Protein AF-A0A9Q0ZLC3-F1 (afdb_monomer_lite)

Organism: NCBI:txid2511006

Foldseek 3Di:
DFQCQPDPPDTFFLCVVDVDPVCSLPLVSLLVSLLVVLVVCVVVVQQEGEGEAEDPAALDDLDGGPNRVSSVVSNVVSRHHYDHYHYPYDHDPDGDDHPADPVGDDDDDVVVVVVVVVVVPPDDDDDDDDDDDDDDDDDD

pLDDT: mean 73.82, std 19.88, range [33.81, 92.06]

Radius of gyration: 28.31 Å; chains: 1; bounding box: 89×28×43 Å

InterPro domains:
  IPR001971 Small ribosomal subunit protein uS11 [PF00411] (11-103)
  IPR001971 Small ribosomal subunit protein uS11 [PTHR11759] (7-103)
  IPR018102 Small ribosomal subunit protein uS11, conserved site [PS00054] (72-94)
  IPR036967 Small ribosomal subunit protein uS11 superfamily [G3DSA:3.30.420.80] (4-107)

Structure (mmCIF, N/CA/C/O backbone):
data_AF-A0A9Q0ZLC3-F1
#
_entry.id   AF-A0A9Q0ZLC3-F1
#
loop_
_atom_site.group_PDB
_atom_site.id
_atom_site.type_symbol
_atom_site.label_atom_id
_atom_site.label_alt_id
_atom_site.label_comp_id
_atom_site.label_asym_id
_atom_site.label_entity_id
_atom_site.label_seq_id
_atom_site.pdbx_PDB_ins_code
_atom_site.Cartn_x
_atom_site.Cartn_y
_atom_site.Cartn_z
_atom_site.occupancy
_atom_site.B_iso_or_equiv
_atom_site.auth_seq_id
_atom_site.auth_comp_id
_atom_site.auth_asym_id
_atom_site.auth_atom_id
_atom_site.pdbx_PDB_model_num
ATOM 1 N N . MET A 1 1 ? 4.989 1.858 -1.170 1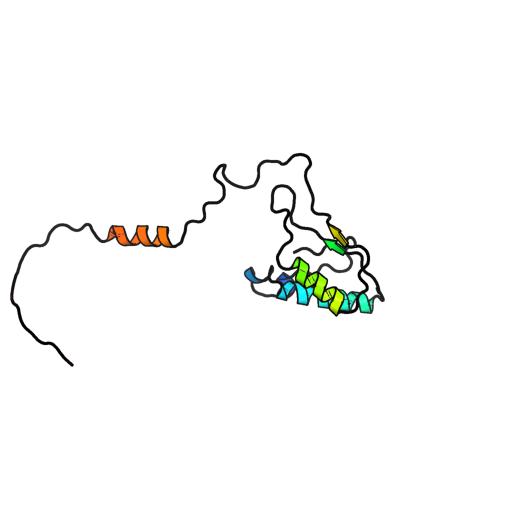.00 37.94 1 MET A N 1
ATOM 2 C CA . MET A 1 1 ? 3.720 1.123 -1.364 1.00 37.94 1 MET A CA 1
ATOM 3 C C . MET A 1 1 ? 2.582 2.034 -0.931 1.00 37.94 1 MET A C 1
ATOM 5 O O . MET A 1 1 ? 2.502 2.361 0.243 1.00 37.94 1 MET A O 1
ATOM 9 N N . LEU A 1 2 ? 1.799 2.560 -1.874 1.00 34.44 2 LEU A N 1
ATOM 10 C CA . LEU A 1 2 ? 0.688 3.467 -1.567 1.00 34.44 2 LEU A CA 1
ATOM 11 C C . LEU A 1 2 ? -0.550 2.607 -1.305 1.00 34.44 2 LEU A C 1
ATOM 13 O O . LEU A 1 2 ? -1.182 2.139 -2.249 1.00 34.44 2 LEU A O 1
ATOM 17 N N . CYS A 1 3 ? -0.875 2.375 -0.032 1.00 33.81 3 CYS A N 1
ATOM 18 C CA . CYS A 1 3 ? -2.159 1.795 0.352 1.00 33.81 3 CYS A CA 1
ATOM 19 C C . CYS A 1 3 ? -3.246 2.864 0.146 1.00 33.81 3 CYS A C 1
ATOM 21 O O . CYS A 1 3 ? -3.698 3.514 1.082 1.00 33.81 3 CYS A O 1
ATOM 23 N N . LYS A 1 4 ? -3.605 3.124 -1.117 1.00 34.28 4 LYS A N 1
ATOM 24 C CA . LYS A 1 4 ? -4.803 3.887 -1.480 1.00 34.28 4 LYS A CA 1
ATOM 25 C C . LYS A 1 4 ? -5.983 2.925 -1.388 1.00 34.28 4 LYS A C 1
ATOM 27 O O . LYS A 1 4 ? -6.451 2.402 -2.395 1.00 34.28 4 LYS A O 1
ATOM 32 N N . VAL A 1 5 ? -6.438 2.668 -0.161 1.00 40.38 5 VAL A N 1
ATOM 33 C CA . VAL A 1 5 ? -7.839 2.283 0.044 1.00 40.38 5 VAL A CA 1
ATOM 34 C C . VAL A 1 5 ? -8.638 3.433 -0.569 1.00 40.38 5 VAL A C 1
ATOM 36 O O . VAL A 1 5 ? -8.321 4.587 -0.294 1.00 40.38 5 VAL A O 1
ATOM 39 N N . ASN A 1 6 ? -9.547 3.149 -1.501 1.00 37.25 6 ASN A N 1
ATOM 40 C CA . ASN A 1 6 ? -10.277 4.149 -2.292 1.00 37.25 6 ASN A CA 1
ATOM 41 C C . ASN A 1 6 ? -11.292 4.934 -1.433 1.00 37.25 6 ASN A C 1
ATOM 43 O O . ASN A 1 6 ? -12.486 4.847 -1.670 1.00 37.25 6 ASN A O 1
ATOM 47 N N . ASN A 1 7 ? -10.788 5.659 -0.436 1.00 43.47 7 ASN A N 1
ATOM 48 C CA . ASN A 1 7 ? -11.326 6.835 0.232 1.00 43.47 7 ASN A CA 1
ATOM 49 C C . ASN A 1 7 ? -10.125 7.530 0.916 1.00 43.47 7 ASN A C 1
ATOM 51 O O . ASN A 1 7 ? -9.329 6.848 1.566 1.00 43.47 7 ASN A O 1
ATOM 55 N N . PRO A 1 8 ? -9.942 8.857 0.807 1.00 52.31 8 PRO A N 1
ATOM 56 C CA . PRO A 1 8 ? -8.733 9.552 1.262 1.00 52.31 8 PRO A CA 1
ATOM 57 C C . PRO A 1 8 ? -8.609 9.689 2.792 1.00 52.31 8 PRO A C 1
ATOM 59 O O . PRO A 1 8 ? -7.876 10.555 3.257 1.00 52.31 8 PRO A O 1
ATOM 62 N N . PHE A 1 9 ? -9.296 8.870 3.594 1.00 55.44 9 PHE A N 1
ATOM 63 C CA . PHE A 1 9 ? -9.394 9.107 5.037 1.00 55.44 9 PHE A CA 1
ATOM 64 C C . PHE A 1 9 ? -8.040 9.026 5.754 1.00 55.44 9 PHE A C 1
ATOM 66 O O . PHE A 1 9 ? -7.779 9.852 6.623 1.00 55.44 9 PHE A O 1
ATOM 73 N N . PHE A 1 10 ? -7.139 8.107 5.371 1.00 67.19 10 PHE A N 1
ATOM 74 C CA . PHE A 1 10 ? -5.851 7.947 6.065 1.00 67.19 10 PHE A CA 1
ATOM 75 C C . PHE A 1 10 ? -4.679 7.603 5.132 1.00 67.19 10 PHE A C 1
ATOM 77 O O . PHE A 1 10 ? -4.311 6.433 5.001 1.00 67.19 10 PHE A O 1
ATOM 84 N N . PRO A 1 11 ? -4.022 8.596 4.506 1.00 73.12 11 PRO A N 1
ATOM 85 C CA . PRO A 1 11 ? -2.776 8.345 3.796 1.00 73.12 11 PRO A CA 1
ATOM 86 C C . PRO A 1 11 ? -1.651 8.061 4.803 1.00 73.12 11 PRO A C 1
ATOM 88 O O . PRO A 1 11 ? -1.190 8.952 5.518 1.00 73.12 11 PRO A O 1
ATOM 91 N N . LYS A 1 12 ? -1.196 6.805 4.860 1.00 82.25 12 LYS A N 1
ATOM 92 C CA . LYS A 1 12 ? 0.033 6.397 5.557 1.00 82.25 12 LYS A CA 1
ATOM 93 C C . LYS A 1 12 ? 0.972 5.702 4.583 1.00 82.25 12 LYS A C 1
ATOM 95 O O . LYS A 1 12 ? 0.559 4.825 3.825 1.00 82.25 12 LYS A O 1
ATOM 100 N N . THR A 1 13 ? 2.238 6.104 4.593 1.00 84.06 13 THR A N 1
ATOM 101 C CA . THR A 1 13 ? 3.299 5.496 3.782 1.00 84.06 13 THR A CA 1
ATOM 102 C C . THR A 1 13 ? 4.363 4.882 4.690 1.00 84.06 13 THR A C 1
ATOM 104 O O . THR A 1 13 ? 4.565 5.336 5.814 1.00 84.06 13 THR A O 1
ATOM 107 N N . GLY A 1 14 ? 5.062 3.851 4.202 1.00 80.50 14 GLY A N 1
ATOM 108 C CA . GLY A 1 14 ? 6.158 3.215 4.948 1.00 80.50 14 GLY A CA 1
ATOM 109 C C . GLY A 1 14 ? 7.291 4.190 5.295 1.00 80.50 14 GLY A C 1
ATOM 110 O O . GLY A 1 14 ? 7.823 4.132 6.399 1.00 80.50 14 GLY A O 1
ATOM 111 N N . GLY A 1 15 ? 7.582 5.151 4.410 1.00 82.81 15 GLY A N 1
ATOM 112 C CA . GLY A 1 15 ? 8.590 6.194 4.646 1.00 82.81 15 GLY A CA 1
ATOM 113 C C . GLY A 1 15 ? 8.244 7.182 5.767 1.00 82.81 15 GLY A C 1
ATOM 114 O O . GLY A 1 15 ? 9.133 7.802 6.325 1.00 82.81 15 GLY A O 1
ATOM 115 N N . MET A 1 16 ? 6.979 7.291 6.194 1.00 84.62 16 MET A N 1
ATOM 116 C CA . MET A 1 16 ? 6.645 8.094 7.385 1.00 84.62 16 MET A CA 1
ATOM 117 C C . MET A 1 16 ? 7.083 7.424 8.693 1.00 84.62 16 MET A C 1
ATOM 119 O O . MET A 1 16 ? 7.127 8.077 9.733 1.00 84.62 16 MET A O 1
ATOM 123 N N . LYS A 1 17 ? 7.323 6.109 8.668 1.00 86.69 17 LYS A N 1
ATOM 124 C CA . LYS A 1 17 ? 7.638 5.306 9.857 1.00 86.69 17 LYS A CA 1
ATOM 125 C C . LYS A 1 17 ? 9.122 4.986 9.970 1.00 86.69 17 LYS A C 1
ATOM 127 O O . LYS A 1 17 ? 9.572 4.632 11.055 1.00 86.69 17 LYS A O 1
ATOM 132 N N . VAL A 1 18 ? 9.877 5.120 8.882 1.00 87.88 18 VAL A N 1
ATOM 133 C CA . VAL A 1 18 ? 11.299 4.780 8.831 1.00 87.88 18 VAL A CA 1
ATOM 134 C C . VAL A 1 18 ? 12.090 5.945 8.251 1.00 87.88 18 VAL A C 1
ATOM 136 O O . VAL A 1 18 ? 11.674 6.548 7.273 1.00 87.88 18 VAL A O 1
ATOM 139 N N . LYS A 1 19 ? 13.232 6.262 8.871 1.00 82.56 19 LYS A N 1
ATOM 140 C CA . LYS A 1 19 ? 14.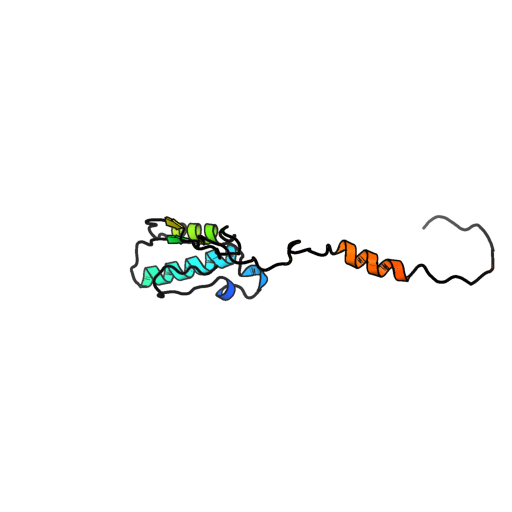102 7.384 8.475 1.00 82.56 19 LYS A CA 1
ATOM 141 C C . LYS A 1 19 ? 15.043 7.048 7.310 1.00 82.56 19 LYS A C 1
ATOM 143 O O . LYS A 1 19 ? 15.680 7.942 6.773 1.00 82.56 19 LYS A O 1
ATOM 148 N N . ALA A 1 20 ? 15.174 5.768 6.969 1.00 87.38 20 ALA A N 1
ATOM 149 C CA . ALA A 1 20 ? 16.061 5.286 5.921 1.00 87.38 20 ALA A CA 1
ATOM 150 C C . ALA A 1 20 ? 15.301 5.073 4.604 1.00 87.38 20 ALA A C 1
ATOM 152 O O . ALA A 1 20 ? 14.360 4.280 4.547 1.00 87.38 20 ALA A O 1
ATOM 153 N N . ASP A 1 21 ? 15.781 5.699 3.527 1.00 81.75 21 ASP A N 1
ATOM 154 C CA . ASP A 1 21 ? 15.160 5.641 2.192 1.00 81.75 21 ASP A CA 1
ATOM 155 C C . ASP A 1 21 ? 15.064 4.215 1.624 1.00 81.75 21 ASP A C 1
ATOM 157 O O . ASP A 1 21 ? 14.178 3.879 0.838 1.00 81.75 21 ASP A O 1
ATOM 161 N N . ARG A 1 22 ? 15.991 3.333 2.012 1.00 81.44 22 ARG A N 1
ATOM 162 C CA . ARG A 1 22 ? 16.014 1.936 1.544 1.00 81.44 22 ARG A CA 1
ATOM 163 C C . ARG A 1 22 ? 14.889 1.106 2.161 1.00 81.44 22 ARG A C 1
ATOM 165 O O . ARG A 1 22 ? 14.358 0.198 1.516 1.00 81.44 22 ARG A O 1
ATOM 172 N N . ASP A 1 23 ? 14.496 1.452 3.380 1.00 84.94 23 ASP A N 1
ATOM 173 C CA . ASP A 1 23 ? 13.570 0.669 4.190 1.00 84.94 23 ASP A CA 1
ATOM 174 C C . ASP A 1 23 ? 12.108 1.072 3.981 1.00 84.94 23 ASP A C 1
ATOM 176 O O . ASP A 1 23 ? 11.204 0.430 4.513 1.00 84.94 23 ASP A O 1
ATOM 180 N N . GLU A 1 24 ? 11.831 2.058 3.125 1.00 83.00 24 GLU A N 1
ATOM 181 C CA . GLU A 1 24 ? 10.464 2.452 2.763 1.00 83.00 24 GLU A CA 1
ATOM 182 C C . GLU A 1 24 ? 9.633 1.303 2.175 1.00 83.00 24 GLU A C 1
ATOM 184 O O . GLU A 1 24 ? 8.401 1.278 2.278 1.00 83.00 24 GLU A O 1
ATOM 189 N N . SER A 1 25 ? 10.306 0.364 1.505 1.00 83.06 25 SER A N 1
ATOM 190 C CA . SER A 1 25 ? 9.689 -0.817 0.898 1.00 83.06 25 SER A CA 1
ATOM 191 C C . SER A 1 25 ? 9.706 -2.047 1.807 1.00 83.06 25 SER A C 1
ATOM 193 O O . SER A 1 25 ? 9.101 -3.063 1.457 1.00 83.06 25 SER A O 1
ATOM 195 N N . SER A 1 26 ? 10.361 -1.951 2.967 1.00 89.38 26 SER A N 1
ATOM 196 C CA . SER A 1 26 ? 10.517 -3.051 3.911 1.00 89.38 26 SER A CA 1
ATOM 197 C C . SER A 1 26 ? 9.158 -3.526 4.438 1.00 89.38 26 SER A C 1
ATOM 199 O O . SER A 1 26 ? 8.272 -2.706 4.720 1.00 89.38 26 SER A O 1
ATOM 201 N N . PRO A 1 27 ? 8.968 -4.846 4.627 1.00 90.62 27 PRO A N 1
ATOM 202 C CA . PRO A 1 27 ? 7.740 -5.376 5.209 1.00 90.62 27 PRO A CA 1
ATOM 203 C C . PRO A 1 27 ? 7.476 -4.836 6.620 1.00 90.62 27 PRO A C 1
ATOM 205 O O . PRO A 1 27 ? 6.310 -4.698 6.995 1.00 90.62 27 PRO A O 1
ATOM 208 N N . TYR A 1 28 ? 8.532 -4.489 7.366 1.00 89.75 28 TYR A N 1
ATOM 209 C CA . TYR A 1 28 ? 8.434 -3.910 8.705 1.00 89.75 28 TYR A CA 1
ATOM 210 C C . TYR A 1 28 ? 7.792 -2.517 8.684 1.00 89.75 28 TYR A C 1
ATOM 212 O O . TYR A 1 28 ? 6.828 -2.264 9.407 1.00 89.75 28 TYR A O 1
ATOM 220 N N . ALA A 1 29 ? 8.250 -1.644 7.783 1.00 90.00 29 ALA A N 1
ATOM 221 C CA . ALA A 1 29 ? 7.689 -0.305 7.607 1.00 90.00 29 ALA A CA 1
ATOM 222 C C . ALA A 1 29 ? 6.197 -0.355 7.232 1.00 90.00 29 ALA A C 1
ATOM 224 O O . ALA A 1 29 ? 5.384 0.419 7.741 1.00 90.00 29 ALA A O 1
ATOM 225 N N . ALA A 1 30 ? 5.825 -1.304 6.367 1.00 89.62 30 ALA A N 1
ATOM 226 C CA . ALA A 1 30 ? 4.442 -1.511 5.947 1.00 89.62 30 ALA A CA 1
ATOM 227 C C . ALA A 1 30 ? 3.538 -2.001 7.093 1.00 89.62 30 ALA A C 1
ATOM 229 O O . ALA A 1 30 ? 2.392 -1.564 7.196 1.00 89.62 30 ALA A O 1
ATOM 230 N N . MET A 1 31 ? 4.053 -2.867 7.971 1.00 91.50 31 MET A N 1
ATOM 231 C CA . MET A 1 31 ? 3.325 -3.349 9.148 1.00 91.50 31 MET A CA 1
ATOM 232 C C . MET A 1 31 ? 3.002 -2.208 10.117 1.00 91.50 31 MET A C 1
ATOM 234 O O . MET A 1 31 ? 1.850 -2.073 10.524 1.00 91.50 31 MET A O 1
ATOM 238 N N . LEU A 1 32 ? 3.992 -1.373 10.452 1.00 91.12 32 LEU A N 1
ATOM 239 C CA . LEU A 1 32 ? 3.796 -0.233 11.355 1.00 91.12 32 LEU A CA 1
ATOM 240 C C . LEU A 1 32 ? 2.758 0.748 10.798 1.00 91.12 32 LEU A C 1
ATOM 242 O O . LEU A 1 32 ? 1.828 1.137 11.499 1.00 91.12 32 LEU A O 1
ATOM 246 N N . ALA A 1 33 ? 2.862 1.074 9.506 1.00 89.38 33 ALA A N 1
ATOM 247 C CA . ALA A 1 33 ? 1.896 1.944 8.845 1.00 89.38 33 ALA A CA 1
ATOM 248 C C . ALA A 1 33 ? 0.468 1.363 8.879 1.00 89.38 33 ALA A C 1
ATOM 250 O O . ALA A 1 33 ? -0.492 2.100 9.099 1.00 89.38 33 ALA A O 1
ATOM 251 N N . ALA A 1 34 ? 0.311 0.048 8.687 1.00 90.62 34 ALA A N 1
ATOM 252 C CA . ALA A 1 34 ? -0.988 -0.622 8.748 1.00 90.62 34 ALA A CA 1
ATOM 253 C C . ALA A 1 34 ? -1.593 -0.624 10.164 1.00 90.62 34 ALA A C 1
ATOM 255 O O . ALA A 1 34 ? -2.807 -0.465 10.312 1.00 90.62 34 ALA A O 1
ATOM 256 N N . GLN A 1 35 ? -0.761 -0.755 11.201 1.00 90.50 35 GLN A N 1
ATOM 257 C CA . GLN A 1 35 ? -1.201 -0.665 12.594 1.00 90.50 35 GLN A CA 1
ATOM 258 C C . GLN A 1 35 ? -1.761 0.725 12.914 1.00 90.50 35 GLN A C 1
ATOM 260 O O . GLN A 1 35 ? -2.875 0.811 13.433 1.00 90.50 35 GLN A O 1
ATOM 265 N N . ASP A 1 36 ? -1.075 1.801 12.514 1.00 90.00 36 ASP A N 1
ATOM 266 C CA . ASP A 1 36 ? -1.574 3.167 12.735 1.00 90.00 36 ASP A CA 1
ATOM 267 C C . ASP A 1 36 ? -2.918 3.414 12.042 1.00 90.00 36 ASP A C 1
ATOM 269 O O . ASP A 1 36 ? -3.806 4.059 12.599 1.00 90.00 36 ASP A O 1
ATOM 273 N N . VAL A 1 37 ? -3.069 2.919 10.806 1.00 89.06 37 VAL A N 1
ATOM 274 C CA . VAL A 1 37 ? -4.335 3.028 10.067 1.00 89.06 37 VAL A CA 1
ATOM 275 C C . VAL A 1 37 ? -5.432 2.285 10.820 1.00 89.06 37 VAL A C 1
ATOM 277 O O . VAL A 1 37 ? -6.512 2.833 11.003 1.00 89.06 37 VAL A O 1
ATOM 280 N N . SER A 1 38 ? -5.154 1.077 11.315 1.00 89.25 38 SER A N 1
ATOM 281 C CA . SER A 1 38 ? -6.149 0.303 12.059 1.00 89.25 38 SER A CA 1
ATOM 282 C C . SER A 1 38 ? -6.567 0.958 13.376 1.00 89.25 38 SER A C 1
ATOM 284 O O . SER A 1 38 ? -7.744 0.910 13.718 1.00 89.25 38 SER A O 1
ATOM 286 N N . GLN A 1 39 ? -5.648 1.618 14.086 1.00 89.12 39 GLN A N 1
ATOM 287 C CA . GLN A 1 39 ? -5.975 2.350 15.309 1.00 89.12 39 GLN A CA 1
ATOM 288 C C . GLN A 1 39 ? -6.913 3.525 15.013 1.00 89.12 39 GLN A C 1
ATOM 290 O O . GLN A 1 39 ? -7.968 3.638 15.630 1.00 89.12 39 GLN A O 1
ATOM 295 N N . ARG A 1 40 ? -6.603 4.314 13.980 1.00 88.00 40 ARG A N 1
ATOM 296 C CA . ARG A 1 40 ? -7.472 5.411 13.529 1.00 88.00 40 ARG A CA 1
ATOM 297 C C . ARG A 1 40 ? -8.831 4.924 13.028 1.00 88.00 40 ARG A C 1
ATOM 299 O O . ARG A 1 40 ? -9.844 5.578 13.240 1.00 88.00 40 ARG A O 1
ATOM 306 N N . CYS A 1 41 ? -8.884 3.760 12.379 1.00 87.75 41 CYS A N 1
ATOM 307 C CA . CYS A 1 41 ? -10.153 3.154 11.978 1.00 87.75 41 CYS A CA 1
ATOM 308 C C . CYS A 1 41 ? -11.018 2.756 13.183 1.00 87.75 41 CYS A C 1
ATOM 310 O O . CYS A 1 41 ? -12.236 2.898 13.106 1.00 87.75 41 CYS A O 1
ATOM 312 N N . LYS A 1 42 ? -10.407 2.298 14.285 1.00 87.88 42 LYS A N 1
ATOM 313 C CA . LYS A 1 42 ? -11.121 1.975 15.531 1.00 87.88 42 LYS A CA 1
ATOM 314 C C . LYS A 1 42 ? -11.686 3.219 16.209 1.00 87.88 42 LYS A C 1
ATOM 316 O O . LYS A 1 42 ? -12.822 3.173 16.660 1.00 87.88 42 LYS A O 1
ATOM 321 N N . GLU A 1 43 ? -10.937 4.322 16.223 1.00 88.88 43 GLU A N 1
ATOM 322 C CA . GLU A 1 43 ? -11.407 5.620 16.742 1.00 88.88 43 GLU A CA 1
ATOM 323 C C . GLU A 1 43 ? -12.656 6.116 15.996 1.00 88.88 43 GLU A C 1
ATOM 325 O O . GLU A 1 43 ? -13.561 6.675 16.604 1.00 88.88 43 GLU A O 1
ATOM 330 N N . LEU A 1 44 ? -12.736 5.852 14.688 1.00 85.25 44 LEU A N 1
ATOM 331 C CA . LEU A 1 44 ? -13.900 6.186 13.861 1.00 85.25 44 LEU A CA 1
ATOM 332 C C . LEU A 1 44 ? -15.021 5.129 13.877 1.00 85.25 44 LEU A C 1
ATOM 334 O O . LEU A 1 44 ? -16.030 5.311 13.200 1.00 85.25 44 LEU A O 1
ATOM 338 N N . GLY A 1 45 ? -14.854 4.008 14.584 1.00 86.06 45 GLY A N 1
ATOM 339 C CA . GLY A 1 45 ? -15.859 2.939 14.639 1.00 86.06 45 GLY A CA 1
ATOM 340 C C . GLY A 1 45 ? -15.992 2.097 13.361 1.00 86.06 45 GLY A C 1
ATOM 341 O O . GLY A 1 45 ? -17.001 1.421 13.168 1.00 86.06 45 GLY A O 1
ATOM 342 N N . ILE A 1 46 ? -14.991 2.096 12.474 1.00 85.69 46 ILE A N 1
ATOM 343 C CA . ILE A 1 46 ? -15.001 1.263 11.263 1.00 85.69 46 ILE A CA 1
ATOM 344 C C . ILE A 1 46 ? -14.631 -0.174 11.642 1.00 85.69 46 ILE A C 1
ATOM 346 O O . ILE A 1 46 ? -13.542 -0.429 12.151 1.00 85.69 46 ILE A O 1
ATOM 350 N N . THR A 1 47 ? -15.511 -1.130 11.346 1.00 83.94 47 THR A N 1
ATOM 351 C CA . THR A 1 47 ? -15.338 -2.542 11.740 1.00 83.94 47 THR A CA 1
ATOM 352 C C . THR A 1 47 ? -14.895 -3.460 10.597 1.00 83.94 47 THR A C 1
ATOM 354 O O . THR A 1 47 ? -14.289 -4.504 10.852 1.00 83.94 47 THR A O 1
ATOM 357 N N . ALA A 1 48 ? -15.153 -3.083 9.338 1.00 86.75 48 ALA A N 1
ATOM 358 C CA . ALA A 1 48 ? -14.844 -3.891 8.158 1.00 86.75 48 ALA A CA 1
ATOM 359 C C . ALA A 1 48 ? -14.190 -3.075 7.033 1.00 86.75 48 ALA A C 1
ATOM 361 O O . ALA A 1 48 ? -14.548 -1.921 6.799 1.00 86.75 48 ALA A O 1
ATOM 362 N N . LEU A 1 49 ? -13.241 -3.689 6.317 1.00 85.31 49 LEU A N 1
ATOM 363 C CA . LEU A 1 49 ? -12.510 -3.077 5.206 1.00 85.31 49 LEU A CA 1
ATOM 364 C C . LEU A 1 49 ? -12.544 -3.965 3.958 1.00 85.31 49 LEU A C 1
ATOM 366 O O . LEU A 1 49 ? -12.254 -5.161 4.013 1.00 85.31 49 LEU A O 1
ATOM 370 N N . HIS A 1 50 ? -12.819 -3.347 2.810 1.00 88.69 50 HIS A N 1
ATOM 371 C CA . HIS A 1 50 ? -12.562 -3.935 1.497 1.00 88.69 50 HIS A CA 1
ATOM 372 C C . HIS A 1 50 ? -11.152 -3.563 1.045 1.00 88.69 50 HIS A C 1
ATOM 374 O O . HIS A 1 50 ? -10.792 -2.383 1.011 1.00 88.69 50 HIS A O 1
ATOM 380 N N . ILE A 1 51 ? -10.347 -4.565 0.702 1.00 88.06 51 ILE A N 1
ATOM 381 C CA . ILE A 1 51 ? -8.935 -4.365 0.380 1.00 88.06 51 ILE A CA 1
ATOM 382 C C . ILE A 1 51 ? -8.774 -4.349 -1.134 1.00 88.06 51 ILE A C 1
ATOM 384 O O . ILE A 1 51 ? -9.115 -5.305 -1.824 1.00 88.06 51 ILE A O 1
ATOM 388 N N . LYS A 1 52 ? -8.203 -3.258 -1.644 1.00 89.00 52 LYS A N 1
ATOM 389 C CA . LYS A 1 52 ? -7.831 -3.111 -3.050 1.00 89.00 52 LYS A CA 1
ATOM 390 C C . LYS A 1 52 ? -6.315 -3.091 -3.161 1.00 89.00 52 LYS A C 1
ATOM 392 O O . LYS A 1 52 ? -5.675 -2.114 -2.772 1.00 89.00 52 LYS A O 1
ATOM 397 N N . LEU A 1 53 ? -5.738 -4.182 -3.652 1.00 88.25 53 LEU A N 1
ATOM 398 C CA . LEU A 1 53 ? -4.301 -4.290 -3.869 1.00 88.25 53 LEU A CA 1
ATOM 399 C C . LEU A 1 53 ? -3.919 -3.555 -5.158 1.00 88.25 53 LEU A C 1
ATOM 401 O O . LEU A 1 53 ? -4.608 -3.633 -6.171 1.00 88.25 53 LEU A O 1
ATOM 405 N N . ARG A 1 54 ? -2.821 -2.793 -5.102 1.00 86.12 54 ARG A N 1
ATOM 406 C CA . ARG A 1 54 ? -2.251 -2.086 -6.256 1.00 86.12 54 ARG A CA 1
ATOM 407 C C . ARG A 1 54 ? -0.742 -2.248 -6.294 1.00 86.12 54 ARG A C 1
ATOM 409 O O . ARG A 1 54 ? -0.033 -1.764 -5.411 1.00 86.12 54 ARG A O 1
ATOM 416 N N . ALA A 1 55 ? -0.246 -2.857 -7.362 1.00 86.50 55 ALA A N 1
ATOM 417 C CA . ALA A 1 55 ? 1.131 -2.674 -7.805 1.00 86.50 55 ALA A CA 1
ATOM 418 C C . ALA A 1 55 ? 1.253 -1.430 -8.699 1.00 86.50 55 ALA A C 1
ATOM 420 O O . ALA A 1 55 ? 0.262 -0.828 -9.112 1.00 86.50 55 ALA A O 1
ATOM 421 N N . THR A 1 56 ? 2.492 -1.055 -9.016 1.00 83.62 56 THR A N 1
ATOM 422 C CA . THR A 1 56 ? 2.793 0.093 -9.882 1.00 83.62 56 THR A CA 1
ATOM 423 C C . THR A 1 56 ? 2.159 -0.051 -11.272 1.00 83.62 56 THR A C 1
ATOM 425 O O . THR A 1 56 ? 1.702 0.942 -11.831 1.00 83.62 56 THR A O 1
ATOM 428 N N . GLY A 1 57 ? 2.117 -1.278 -11.809 1.00 84.00 57 GLY A N 1
ATOM 429 C CA . GLY A 1 57 ? 1.407 -1.635 -13.039 1.00 84.00 57 GLY A CA 1
ATOM 430 C C . GLY A 1 57 ? 1.858 -0.874 -14.291 1.00 84.00 57 GLY A C 1
ATOM 431 O O . GLY A 1 57 ? 2.991 -0.379 -14.372 1.00 84.00 57 GLY A O 1
ATOM 432 N N . GLY A 1 58 ? 0.983 -0.832 -15.302 1.00 84.25 58 GLY A N 1
ATOM 433 C CA . GLY A 1 58 ? 1.263 -0.206 -16.596 1.00 84.25 58 GLY A CA 1
ATOM 434 C C . GLY A 1 58 ? 2.471 -0.845 -17.288 1.00 84.25 58 GLY A C 1
ATOM 435 O O . GLY A 1 58 ? 2.602 -2.066 -17.354 1.00 84.25 58 GLY A O 1
ATOM 436 N N . ASN A 1 59 ? 3.413 -0.012 -17.733 1.00 81.75 59 ASN A N 1
ATOM 437 C CA . ASN A 1 59 ? 4.659 -0.467 -18.361 1.00 81.75 59 ASN A CA 1
ATOM 438 C C . ASN A 1 59 ? 5.728 -0.926 -17.355 1.00 81.75 59 ASN A C 1
ATOM 440 O O . ASN A 1 59 ? 6.843 -1.271 -17.753 1.00 81.75 59 ASN A O 1
ATOM 444 N N . LYS A 1 60 ? 5.461 -0.866 -16.047 1.00 85.25 60 LYS A N 1
ATOM 445 C CA . LYS A 1 60 ? 6.422 -1.239 -14.998 1.00 85.25 60 LYS A CA 1
ATOM 446 C C . LYS A 1 60 ? 6.134 -2.662 -14.516 1.00 85.25 60 LYS A C 1
ATOM 448 O O . LYS A 1 60 ? 5.802 -3.534 -15.318 1.00 85.25 60 LYS A O 1
ATOM 453 N N . THR A 1 61 ? 6.381 -2.943 -13.243 1.00 84.62 61 THR A N 1
ATOM 454 C CA . THR A 1 61 ? 6.136 -4.246 -12.631 1.00 84.62 61 THR A CA 1
ATOM 455 C C . THR A 1 61 ? 4.664 -4.378 -12.256 1.00 84.62 61 THR A C 1
ATOM 457 O O . THR A 1 61 ? 4.089 -3.494 -11.617 1.00 84.62 61 THR A O 1
ATOM 460 N N . LYS A 1 62 ? 4.066 -5.501 -12.662 1.00 86.88 62 LYS A N 1
ATOM 461 C CA . LYS A 1 62 ? 2.710 -5.909 -12.269 1.00 86.88 62 LYS A CA 1
ATOM 462 C C . LYS A 1 62 ? 2.705 -6.649 -10.927 1.00 86.88 62 LYS A C 1
ATOM 464 O O . LYS A 1 62 ? 1.672 -6.751 -10.287 1.00 86.88 62 LYS A O 1
ATOM 469 N N . THR A 1 63 ? 3.870 -7.121 -10.484 1.00 87.38 63 THR A N 1
ATOM 470 C CA . THR A 1 63 ? 4.025 -7.801 -9.202 1.00 87.38 63 THR A CA 1
ATOM 471 C C . THR A 1 63 ? 3.877 -6.812 -8.041 1.00 87.38 63 THR A C 1
ATOM 473 O O . THR A 1 63 ? 4.526 -5.755 -8.049 1.00 87.38 63 THR A O 1
ATOM 476 N N . PRO A 1 64 ? 3.032 -7.117 -7.040 1.00 86.94 64 PRO A N 1
ATOM 477 C CA . PRO A 1 64 ? 2.940 -6.310 -5.833 1.00 86.94 64 PRO A CA 1
ATOM 478 C C . PRO A 1 64 ? 4.276 -6.325 -5.078 1.00 86.94 64 PRO A C 1
ATOM 480 O O . PRO A 1 64 ? 5.039 -7.287 -5.141 1.00 86.94 64 PRO A O 1
ATOM 483 N N . GLY A 1 65 ? 4.581 -5.223 -4.390 1.00 87.56 65 GLY A N 1
ATOM 484 C CA . GLY A 1 65 ? 5.839 -5.085 -3.652 1.00 87.56 65 GLY A CA 1
ATOM 485 C C . GLY A 1 65 ? 5.911 -5.970 -2.396 1.00 87.56 65 GLY A C 1
ATOM 486 O O . GLY A 1 65 ? 4.887 -6.478 -1.935 1.00 87.56 65 GLY A O 1
ATOM 487 N N . PRO A 1 66 ? 7.096 -6.089 -1.775 1.00 87.88 66 PRO A N 1
ATOM 488 C CA . PRO A 1 66 ? 7.316 -6.975 -0.625 1.00 87.88 66 PRO A CA 1
ATOM 489 C C . PRO A 1 66 ? 6.482 -6.613 0.619 1.00 87.88 66 PRO A C 1
ATOM 491 O O . PRO A 1 66 ? 6.108 -7.494 1.385 1.00 87.88 66 PRO A O 1
ATOM 494 N N . GLY A 1 67 ? 6.115 -5.341 0.801 1.00 88.56 67 GLY A N 1
ATOM 495 C CA . GLY A 1 67 ? 5.259 -4.899 1.911 1.00 88.56 67 GLY A CA 1
ATOM 4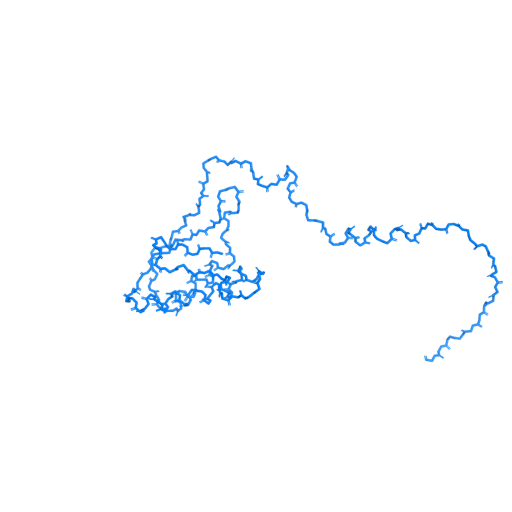96 C C . GLY A 1 67 ? 3.754 -5.189 1.767 1.00 88.56 67 GLY A C 1
ATOM 497 O O . GLY A 1 67 ? 2.989 -4.838 2.662 1.00 88.56 67 GLY A O 1
ATOM 498 N N . ALA A 1 68 ? 3.294 -5.772 0.649 1.00 89.12 68 ALA A N 1
ATOM 499 C CA . ALA A 1 68 ? 1.855 -5.891 0.369 1.00 89.12 68 ALA A CA 1
ATOM 500 C C . ALA A 1 68 ? 1.229 -6.960 1.250 1.00 89.12 68 ALA A C 1
ATOM 502 O O . ALA A 1 68 ? 0.192 -6.736 1.874 1.00 89.12 68 ALA A O 1
ATOM 503 N N . GLN A 1 69 ? 1.900 -8.109 1.330 1.00 90.38 69 GLN A N 1
ATOM 504 C CA . GLN A 1 69 ? 1.465 -9.193 2.192 1.00 90.38 69 GLN A CA 1
ATOM 505 C C . GLN A 1 69 ? 1.523 -8.742 3.658 1.00 90.38 69 GLN A C 1
ATOM 507 O O . GLN A 1 69 ? 0.524 -8.837 4.368 1.00 90.38 69 GLN A O 1
ATOM 512 N N . SER A 1 70 ? 2.653 -8.177 4.097 1.00 91.50 70 SER A N 1
ATOM 513 C CA . SER A 1 70 ? 2.842 -7.819 5.506 1.00 91.50 70 SER A CA 1
ATOM 514 C C . SER A 1 70 ? 1.797 -6.821 6.010 1.00 91.50 70 SER A C 1
ATOM 516 O O . SER A 1 70 ? 1.284 -6.998 7.114 1.00 91.50 70 SER A O 1
ATOM 518 N N . ALA A 1 71 ? 1.413 -5.832 5.197 1.00 90.31 71 ALA A N 1
ATOM 519 C CA . ALA A 1 71 ? 0.328 -4.911 5.530 1.00 90.31 71 ALA A CA 1
ATOM 520 C C . ALA A 1 71 ? -1.027 -5.629 5.676 1.00 90.31 71 ALA A C 1
ATOM 522 O O . ALA A 1 71 ? -1.750 -5.387 6.641 1.00 90.31 71 ALA A O 1
ATOM 523 N N . LEU A 1 72 ? -1.358 -6.550 4.765 1.00 90.56 72 LEU A N 1
ATOM 524 C CA . LEU A 1 72 ? -2.603 -7.325 4.820 1.00 90.56 72 LEU A CA 1
ATOM 525 C C . LEU A 1 72 ? -2.662 -8.204 6.076 1.00 90.56 72 LEU A C 1
ATOM 527 O O . LEU A 1 72 ? -3.677 -8.241 6.772 1.00 90.56 72 LEU A O 1
ATOM 531 N N . ARG A 1 73 ? -1.545 -8.850 6.417 1.00 92.06 73 ARG A N 1
ATOM 532 C CA . ARG A 1 73 ? -1.419 -9.645 7.643 1.00 92.06 73 ARG A CA 1
ATOM 533 C C . ARG A 1 73 ? -1.551 -8.791 8.904 1.00 92.06 73 ARG A C 1
ATOM 535 O O . ARG A 1 73 ? -2.168 -9.227 9.873 1.00 92.06 73 ARG A O 1
ATOM 542 N N . ALA A 1 74 ? -0.996 -7.581 8.899 1.00 92.00 74 ALA A N 1
ATOM 543 C CA . ALA A 1 74 ? -1.087 -6.653 10.023 1.00 92.00 74 ALA A CA 1
ATOM 544 C C . ALA A 1 74 ? -2.529 -6.177 10.269 1.00 92.00 74 ALA A C 1
ATOM 546 O O . ALA A 1 74 ? -2.955 -6.125 11.420 1.00 92.00 74 ALA A O 1
ATOM 547 N N . LEU A 1 75 ? -3.288 -5.900 9.202 1.00 89.44 75 LEU A N 1
ATOM 548 C CA . LEU A 1 75 ? -4.707 -5.528 9.289 1.00 89.44 75 LEU A CA 1
ATOM 549 C C . LEU A 1 75 ? -5.583 -6.672 9.818 1.00 89.44 75 LEU A C 1
ATOM 551 O O . LEU A 1 75 ? -6.480 -6.435 10.622 1.00 89.44 75 LEU A O 1
ATOM 555 N N . ALA A 1 76 ? -5.298 -7.914 9.416 1.00 91.12 76 ALA A N 1
ATOM 556 C CA . ALA A 1 76 ? -5.972 -9.081 9.984 1.00 91.12 76 ALA A CA 1
ATOM 557 C C . ALA A 1 76 ? -5.677 -9.216 11.490 1.00 91.12 76 ALA A C 1
ATOM 559 O O . ALA A 1 76 ? -6.578 -9.447 12.292 1.00 91.12 76 ALA A O 1
ATOM 560 N N . ARG A 1 77 ? -4.411 -9.020 11.890 1.00 91.12 77 ARG A N 1
ATOM 561 C CA . ARG A 1 77 ? -3.975 -9.133 13.290 1.00 91.12 77 ARG A CA 1
ATOM 562 C C . ARG A 1 77 ? -4.527 -8.024 14.186 1.00 91.12 77 ARG A C 1
ATOM 564 O O . ARG A 1 77 ? -4.727 -8.260 15.371 1.00 91.12 77 ARG A O 1
ATOM 571 N N . SER A 1 78 ? -4.771 -6.828 13.651 1.00 87.25 78 SER A N 1
ATOM 572 C CA . SER A 1 78 ? -5.329 -5.714 14.425 1.00 87.25 78 SER A CA 1
ATOM 573 C C . SER A 1 78 ? -6.831 -5.846 14.706 1.00 87.25 78 SER A C 1
ATOM 575 O O . SER A 1 78 ? -7.371 -5.023 15.450 1.00 87.25 78 SER A O 1
ATOM 577 N N . GLY A 1 79 ? -7.486 -6.892 14.187 1.00 86.50 79 GLY A N 1
ATOM 578 C CA . GLY A 1 79 ? -8.886 -7.219 14.472 1.00 86.50 79 GLY A CA 1
ATOM 579 C C . GLY A 1 79 ? -9.892 -6.567 13.523 1.00 86.50 79 GLY A C 1
ATOM 580 O O . GLY A 1 79 ? -11.076 -6.509 13.842 1.00 86.50 79 GLY A O 1
ATOM 581 N N . MET A 1 80 ? -9.445 -6.067 12.368 1.00 86.69 80 MET A N 1
ATOM 582 C CA . MET A 1 80 ? -10.339 -5.535 11.337 1.00 86.69 80 MET A CA 1
ATOM 583 C C . MET A 1 80 ? -10.955 -6.686 10.535 1.00 86.69 80 MET A C 1
ATOM 585 O O . MET A 1 80 ? -10.244 -7.600 10.112 1.00 86.69 80 MET A O 1
ATOM 589 N N . ARG A 1 81 ? -12.265 -6.641 10.265 1.00 88.81 81 ARG A N 1
ATOM 590 C CA . ARG A 1 81 ? -12.908 -7.651 9.411 1.00 88.81 81 ARG A CA 1
ATOM 591 C C . ARG A 1 81 ? -12.530 -7.403 7.952 1.00 88.81 81 ARG A C 1
ATOM 593 O O . ARG A 1 81 ? -12.796 -6.332 7.407 1.00 88.81 81 ARG A O 1
ATOM 600 N N . ILE A 1 82 ? -11.913 -8.392 7.313 1.00 89.19 82 ILE A N 1
ATOM 601 C CA . ILE A 1 82 ? -11.548 -8.318 5.896 1.00 89.19 82 ILE A CA 1
ATOM 602 C C . ILE A 1 82 ? -12.750 -8.767 5.067 1.00 89.19 82 ILE A C 1
ATOM 604 O O . ILE A 1 82 ? -13.246 -9.878 5.239 1.00 89.19 82 ILE A O 1
ATOM 608 N N . GLY A 1 83 ? -13.231 -7.881 4.197 1.00 88.62 83 GLY A N 1
ATOM 609 C CA . GLY A 1 83 ? -14.279 -8.184 3.230 1.00 88.62 83 GLY A CA 1
ATOM 610 C C . GLY A 1 83 ? -13.702 -8.786 1.949 1.00 88.62 83 GLY A C 1
ATOM 611 O O . GLY A 1 83 ? -12.910 -9.724 1.964 1.00 88.62 83 GLY A O 1
ATOM 612 N N . ARG A 1 84 ? -14.092 -8.215 0.808 1.00 89.75 84 ARG A N 1
ATOM 613 C CA . ARG A 1 84 ? -13.555 -8.603 -0.506 1.00 89.75 84 ARG A CA 1
ATOM 614 C C . ARG A 1 84 ? -12.134 -8.078 -0.704 1.00 89.75 84 ARG A C 1
ATOM 616 O O . ARG A 1 84 ? -11.843 -6.932 -0.345 1.00 89.75 84 ARG A O 1
ATOM 623 N N . ILE A 1 85 ? -11.291 -8.915 -1.302 1.00 90.75 85 ILE A N 1
ATOM 624 C CA . ILE A 1 85 ? -9.937 -8.569 -1.732 1.00 90.75 85 ILE A CA 1
ATOM 625 C C . ILE A 1 85 ? -9.939 -8.545 -3.260 1.00 90.75 85 ILE A C 1
ATOM 627 O O . ILE A 1 85 ? -10.236 -9.555 -3.891 1.00 90.75 85 ILE A O 1
ATOM 631 N N . GLU A 1 86 ? -9.611 -7.397 -3.843 1.00 89.00 86 GLU A N 1
ATOM 632 C CA . GLU A 1 86 ? -9.546 -7.202 -5.294 1.00 89.00 86 GLU A CA 1
ATOM 633 C C . GLU A 1 86 ? -8.150 -6.720 -5.689 1.00 89.00 86 GLU A C 1
ATOM 635 O O . GLU A 1 86 ? -7.588 -5.830 -5.042 1.00 89.00 86 GLU A O 1
ATOM 640 N N . ASP A 1 87 ? -7.595 -7.277 -6.766 1.00 87.31 87 ASP A N 1
ATOM 641 C CA . ASP A 1 87 ? -6.427 -6.692 -7.417 1.00 87.31 87 ASP A CA 1
ATOM 642 C C . ASP A 1 87 ? -6.891 -5.665 -8.450 1.00 87.31 87 ASP A C 1
ATOM 644 O O . ASP A 1 87 ? -7.608 -5.980 -9.395 1.00 87.31 87 ASP A O 1
ATOM 648 N N . VAL A 1 88 ? -6.484 -4.415 -8.253 1.00 88.50 88 VAL A N 1
ATOM 649 C CA . VAL A 1 88 ? -6.763 -3.307 -9.170 1.00 88.50 88 VAL A CA 1
ATOM 650 C C . VAL A 1 88 ? -5.455 -2.768 -9.754 1.00 88.50 88 VAL A C 1
ATOM 652 O O . VAL A 1 88 ? -5.306 -1.564 -9.998 1.00 88.50 88 VAL A O 1
ATOM 655 N N . THR A 1 89 ? -4.468 -3.649 -9.955 1.00 88.38 89 THR A N 1
ATOM 656 C CA . THR A 1 89 ? -3.291 -3.343 -10.768 1.00 88.38 89 THR A CA 1
ATOM 657 C C . THR A 1 89 ? -3.713 -2.882 -12.163 1.00 88.38 89 THR A C 1
ATOM 659 O O . THR A 1 89 ? -4.493 -3.556 -12.833 1.00 88.38 89 THR A O 1
ATOM 662 N N . PRO A 1 90 ? -3.228 -1.723 -12.643 1.00 87.44 90 PRO A N 1
ATOM 663 C CA . PRO A 1 90 ? -3.577 -1.271 -13.979 1.00 87.44 90 PRO A CA 1
ATOM 664 C C . PRO A 1 90 ? -2.903 -2.180 -15.012 1.00 87.44 90 PRO A C 1
ATOM 666 O O . PRO A 1 90 ? -1.673 -2.171 -15.156 1.00 87.44 90 PRO A O 1
ATOM 669 N N . ILE A 1 91 ? -3.721 -2.960 -15.719 1.00 86.25 91 ILE A N 1
ATOM 670 C CA . ILE A 1 91 ? -3.325 -3.780 -16.863 1.00 86.25 91 ILE A CA 1
ATOM 671 C C . ILE A 1 91 ? -3.643 -2.965 -18.123 1.00 86.25 91 ILE A C 1
ATOM 673 O O . ILE A 1 91 ? -4.817 -2.764 -18.423 1.00 86.25 91 ILE A O 1
ATOM 677 N N . PRO A 1 92 ? -2.629 -2.442 -18.834 1.00 86.62 92 PRO A N 1
ATOM 678 C CA . PRO A 1 92 ? -2.871 -1.718 -20.073 1.00 86.62 92 PRO A CA 1
ATOM 679 C C . PRO A 1 92 ? -3.258 -2.702 -21.186 1.00 86.62 92 PRO A C 1
ATOM 681 O O . PRO A 1 92 ? -2.663 -3.779 -21.269 1.00 86.62 92 PRO A O 1
ATOM 684 N N . THR A 1 93 ? -4.225 -2.326 -22.025 1.00 85.44 93 THR A N 1
ATOM 685 C CA . THR A 1 93 ? -4.603 -3.076 -23.238 1.00 85.44 93 THR A CA 1
ATOM 686 C C . THR A 1 93 ? -3.456 -3.075 -24.248 1.00 85.44 93 THR A C 1
ATOM 688 O O . THR A 1 93 ? -3.058 -4.137 -24.710 1.00 85.44 93 THR A O 1
ATOM 691 N N . ASP A 1 94 ? -2.839 -1.905 -24.453 1.00 85.00 94 ASP A N 1
ATOM 692 C CA . ASP A 1 94 ? -1.602 -1.703 -25.210 1.00 85.00 94 ASP A CA 1
ATOM 693 C C . ASP A 1 94 ? -0.550 -1.012 -24.337 1.00 85.00 94 ASP A C 1
ATOM 695 O O . ASP A 1 94 ? -0.828 -0.036 -23.636 1.00 85.00 94 ASP A O 1
ATOM 699 N N . SER A 1 95 ? 0.691 -1.506 -24.358 1.00 80.06 95 SER A N 1
ATOM 700 C CA . SER A 1 95 ? 1.776 -0.927 -23.557 1.00 80.06 95 SER A CA 1
ATOM 701 C C . SER A 1 95 ? 2.616 0.049 -24.372 1.00 80.06 95 SER A C 1
ATOM 703 O O . SER A 1 95 ? 3.118 -0.306 -25.439 1.00 80.06 95 SER A O 1
ATOM 705 N N . THR A 1 96 ? 2.887 1.239 -23.834 1.00 83.38 96 THR A N 1
ATOM 706 C CA . THR A 1 96 ? 3.919 2.112 -24.412 1.00 83.38 96 THR A CA 1
ATOM 707 C C . THR A 1 96 ? 5.325 1.597 -24.063 1.00 83.38 96 THR A C 1
ATOM 709 O O . THR A 1 96 ? 5.512 0.736 -23.196 1.00 83.38 96 THR A O 1
ATOM 712 N N . ARG A 1 97 ? 6.359 2.081 -24.764 1.00 85.44 97 ARG A N 1
ATOM 713 C CA . ARG A 1 97 ? 7.743 1.608 -24.582 1.00 85.44 97 ARG A CA 1
ATOM 714 C C . ARG A 1 97 ? 8.168 1.687 -23.104 1.00 85.44 97 ARG A C 1
ATOM 716 O O . ARG A 1 97 ? 8.117 2.751 -22.487 1.00 85.44 97 ARG A O 1
ATOM 723 N N . ARG A 1 98 ? 8.613 0.560 -22.525 1.00 85.19 98 ARG A N 1
ATOM 724 C CA . ARG A 1 98 ? 9.087 0.506 -21.125 1.00 85.19 98 ARG A CA 1
ATOM 725 C C . ARG A 1 98 ? 10.314 1.403 -20.935 1.00 85.19 98 ARG A C 1
ATOM 727 O O . ARG A 1 98 ? 11.153 1.529 -21.826 1.00 85.19 98 ARG A O 1
ATOM 734 N N . LYS A 1 99 ? 10.455 1.976 -19.735 1.00 83.19 99 LYS A N 1
ATOM 735 C CA . LYS A 1 99 ? 11.626 2.781 -19.356 1.00 83.19 99 LYS A CA 1
ATOM 736 C C . LYS A 1 99 ? 12.877 1.890 -19.322 1.00 83.19 99 LYS A C 1
ATOM 738 O O . LYS A 1 99 ? 13.040 1.088 -18.407 1.00 83.19 99 LYS A O 1
ATOM 743 N N . GLY A 1 100 ? 13.743 2.037 -20.323 1.00 85.31 100 GLY A N 1
ATOM 744 C CA . GLY A 1 100 ? 14.989 1.287 -20.476 1.00 85.31 100 GLY A CA 1
ATOM 745 C C . GLY A 1 100 ? 15.499 1.302 -21.919 1.00 85.31 100 GLY A C 1
ATOM 746 O O . GLY A 1 100 ? 14.770 1.631 -22.856 1.00 85.31 100 GLY A O 1
ATOM 747 N N . GLY A 1 101 ? 16.770 0.944 -22.112 1.00 84.56 101 GLY A N 1
ATOM 748 C CA . GLY A 1 101 ? 17.295 0.679 -23.452 1.00 84.56 101 GLY A CA 1
ATOM 749 C C . GLY A 1 101 ? 16.689 -0.602 -24.039 1.00 84.56 101 GLY A C 1
ATOM 750 O O . GLY A 1 101 ? 16.162 -1.433 -23.303 1.00 84.56 101 GLY A O 1
ATOM 751 N N . ARG A 1 102 ? 16.829 -0.818 -25.355 1.00 82.81 102 ARG A N 1
ATOM 752 C CA . ARG A 1 102 ? 16.401 -2.072 -26.019 1.00 82.81 102 ARG A CA 1
ATOM 753 C C . ARG A 1 102 ? 17.023 -3.320 -25.371 1.00 82.81 102 ARG A C 1
ATOM 755 O O . ARG A 1 102 ? 16.402 -4.369 -25.330 1.00 82.81 102 ARG A O 1
ATOM 762 N N . ARG A 1 103 ? 18.236 -3.173 -24.828 1.00 83.75 103 ARG A N 1
ATOM 763 C CA . ARG A 1 103 ? 19.007 -4.224 -24.140 1.00 83.75 103 ARG A CA 1
ATOM 764 C C . ARG A 1 103 ? 18.727 -4.319 -22.628 1.00 83.75 103 ARG A C 1
ATOM 766 O O . ARG A 1 103 ? 19.447 -5.026 -21.934 1.00 83.75 103 ARG A O 1
ATOM 773 N N . GLY A 1 104 ? 17.743 -3.581 -22.106 1.00 84.19 104 GLY A N 1
ATOM 774 C CA . GLY A 1 104 ? 17.401 -3.563 -20.680 1.00 84.19 104 GLY A CA 1
ATOM 775 C C . GLY A 1 104 ? 18.374 -2.770 -19.794 1.00 84.19 104 GLY A C 1
ATOM 776 O O . GLY A 1 104 ? 19.213 -2.005 -20.276 1.00 84.19 104 GLY A O 1
ATOM 777 N N . ARG A 1 105 ? 18.230 -2.925 -18.469 1.00 82.19 105 ARG A N 1
ATOM 778 C CA . ARG A 1 105 ? 19.104 -2.305 -17.459 1.00 82.19 105 ARG A CA 1
ATOM 779 C C . ARG A 1 105 ? 20.318 -3.207 -17.226 1.00 82.19 105 ARG A C 1
ATOM 781 O O . ARG A 1 105 ? 20.191 -4.247 -16.593 1.00 82.19 105 ARG A O 1
ATOM 788 N N . ARG A 1 106 ? 21.492 -2.798 -17.713 1.00 83.44 106 ARG A N 1
ATOM 789 C CA . ARG A 1 106 ? 22.764 -3.464 -17.399 1.00 83.44 106 ARG A CA 1
ATOM 790 C C . ARG A 1 106 ? 23.253 -2.970 -16.044 1.00 83.44 106 ARG A C 1
ATOM 792 O O . ARG A 1 106 ? 23.618 -1.803 -15.910 1.00 83.44 106 ARG A O 1
ATOM 799 N N . LEU A 1 107 ? 23.219 -3.837 -15.041 1.00 78.44 107 LEU A N 1
ATOM 800 C CA . LEU A 1 107 ? 23.899 -3.581 -13.779 1.00 78.44 107 LEU A CA 1
ATOM 801 C C . LEU A 1 107 ? 25.387 -3.822 -14.037 1.00 78.44 107 LEU A C 1
ATOM 803 O O . LEU A 1 107 ? 25.769 -4.926 -14.418 1.00 78.44 107 LEU A O 1
ATOM 807 N N . LYS A 1 108 ? 26.223 -2.788 -13.903 1.00 59.91 108 LYS A N 1
ATOM 808 C CA . LYS A 1 108 ? 27.669 -3.013 -13.832 1.00 59.91 108 LYS A CA 1
ATOM 809 C C . LYS A 1 108 ? 27.903 -3.790 -12.538 1.00 59.91 108 LYS A C 1
ATOM 811 O O . LYS A 1 108 ? 27.585 -3.275 -11.468 1.00 59.91 108 LYS A O 1
ATOM 816 N N . SER A 1 109 ? 28.376 -5.029 -12.638 1.00 45.84 109 SER A N 1
ATOM 817 C CA . SER A 1 109 ? 28.860 -5.744 -11.460 1.00 45.84 109 SER A CA 1
ATOM 818 C C . SER A 1 109 ? 30.040 -4.950 -10.901 1.00 45.84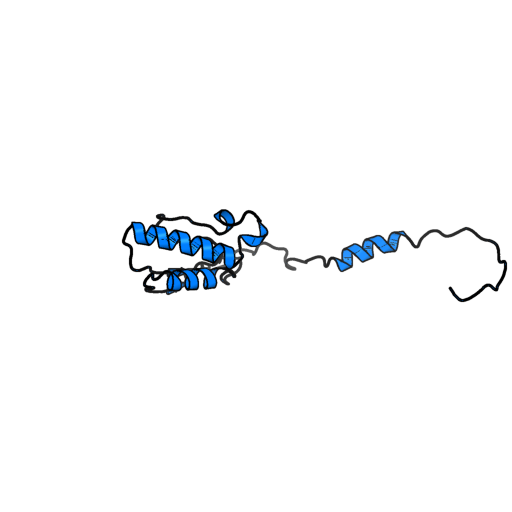 109 SER A C 1
ATOM 820 O O . SER A 1 109 ? 30.881 -4.487 -11.676 1.00 45.84 109 SER A O 1
ATOM 822 N N . ALA A 1 110 ? 30.110 -4.767 -9.582 1.00 52.97 110 ALA A N 1
ATOM 823 C CA . ALA A 1 110 ? 31.237 -4.090 -8.932 1.00 52.97 110 ALA A CA 1
ATOM 824 C C . ALA A 1 110 ? 32.595 -4.712 -9.332 1.00 52.97 110 ALA A C 1
ATOM 826 O O . ALA A 1 110 ? 33.606 -4.019 -9.394 1.00 52.97 110 ALA A O 1
ATOM 827 N N . MET A 1 111 ? 32.584 -5.990 -9.727 1.00 48.25 111 MET A N 1
ATOM 828 C CA . MET A 1 111 ? 33.734 -6.733 -10.242 1.00 48.25 111 MET A CA 1
ATOM 829 C C . MET A 1 111 ? 34.358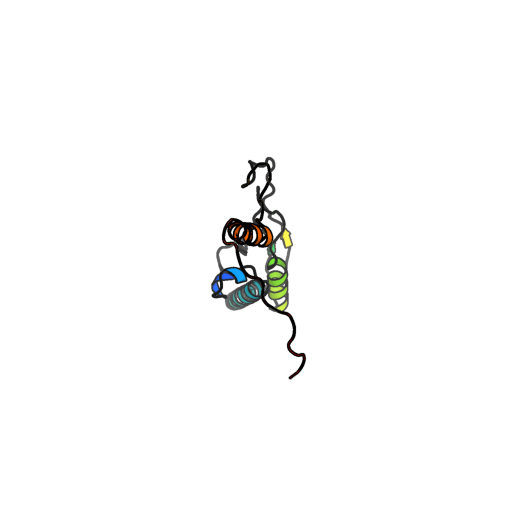 -6.120 -11.508 1.00 48.25 111 MET A C 1
ATOM 831 O O . MET A 1 111 ? 35.575 -6.110 -11.649 1.00 48.25 111 MET A O 1
ATOM 835 N N . THR A 1 112 ? 33.559 -5.543 -12.414 1.00 51.66 112 THR A N 1
ATOM 836 C CA . THR A 1 112 ? 34.086 -4.945 -13.658 1.00 51.66 112 THR A CA 1
ATOM 837 C C . THR A 1 112 ? 34.710 -3.565 -13.430 1.00 51.66 112 THR A C 1
ATOM 839 O O . THR A 1 112 ? 35.508 -3.111 -14.243 1.00 51.66 112 THR A O 1
ATOM 842 N N . LEU A 1 113 ? 34.357 -2.881 -12.335 1.00 50.44 113 LEU A N 1
ATOM 843 C CA . LEU A 1 113 ? 34.971 -1.601 -11.963 1.00 50.44 113 LEU A CA 1
ATOM 844 C C . LEU A 1 113 ? 36.326 -1.798 -11.274 1.00 50.44 113 LEU A C 1
ATOM 846 O O . LEU A 1 113 ? 37.234 -1.013 -11.527 1.00 50.44 113 LEU A O 1
ATOM 850 N N . LEU A 1 114 ? 36.489 -2.868 -10.490 1.00 52.91 114 LEU A N 1
ATOM 851 C CA . LEU A 1 114 ? 37.769 -3.189 -9.851 1.00 52.91 114 LEU A CA 1
ATOM 852 C C . LEU A 1 114 ? 38.832 -3.662 -10.856 1.00 52.91 114 LEU A C 1
ATOM 854 O O . LEU A 1 114 ? 39.978 -3.240 -10.747 1.00 52.91 114 LEU A O 1
ATOM 858 N N . MET A 1 115 ? 38.460 -4.422 -11.895 1.00 50.88 115 MET A N 1
ATOM 859 C CA . MET A 1 115 ? 39.412 -4.808 -12.955 1.00 50.88 115 MET A CA 1
ATOM 860 C C . MET A 1 115 ? 39.868 -3.628 -13.826 1.00 50.88 115 MET A C 1
ATOM 862 O O . MET A 1 115 ? 40.979 -3.644 -14.336 1.00 50.88 115 MET A O 1
ATOM 866 N N . SER A 1 116 ? 39.076 -2.555 -13.932 1.00 50.53 116 SER A N 1
ATOM 867 C CA . SER A 1 116 ? 39.479 -1.355 -14.681 1.00 50.53 116 SER A CA 1
ATOM 868 C C . SER A 1 116 ? 40.458 -0.446 -13.918 1.00 50.53 116 SER A C 1
ATOM 870 O O . SER A 1 116 ? 40.952 0.516 -14.505 1.00 50.53 116 SER A O 1
ATOM 872 N N . GLN A 1 117 ? 40.722 -0.701 -12.630 1.00 47.53 117 GLN A N 1
ATOM 873 C CA . GLN A 1 117 ? 41.655 0.085 -11.805 1.00 47.53 117 GLN A CA 1
ATOM 874 C C . GLN A 1 117 ? 42.976 -0.639 -11.517 1.00 47.53 117 GLN A C 1
ATOM 876 O O . GLN A 1 117 ? 43.967 0.024 -11.207 1.00 47.53 117 GLN A O 1
ATOM 881 N N . SER A 1 118 ? 43.033 -1.965 -11.662 1.00 49.03 118 SER A N 1
ATOM 882 C CA . SER A 1 118 ? 44.274 -2.739 -11.514 1.00 49.03 118 SER A CA 1
ATOM 883 C C . SER A 1 118 ? 45.143 -2.800 -12.781 1.00 49.03 118 SER A C 1
ATOM 885 O O . SER A 1 118 ? 46.349 -2.983 -12.647 1.00 49.03 118 SER A O 1
ATOM 887 N N . ASP A 1 119 ? 44.598 -2.552 -13.978 1.00 44.53 119 ASP A N 1
ATOM 888 C CA . ASP A 1 119 ? 45.372 -2.633 -15.235 1.00 44.53 119 ASP A CA 1
ATOM 889 C C . ASP A 1 119 ? 46.247 -1.400 -15.537 1.00 44.53 119 ASP A C 1
ATOM 891 O O . ASP A 1 119 ? 47.149 -1.468 -16.365 1.00 44.53 119 ASP A O 1
ATOM 895 N N . TRP A 1 120 ? 46.069 -0.274 -14.834 1.00 44.38 120 TRP A N 1
ATOM 896 C CA . TRP A 1 120 ? 46.920 0.919 -15.017 1.00 44.38 120 TRP A CA 1
ATOM 897 C C . TRP A 1 120 ? 48.271 0.855 -14.280 1.00 44.38 120 TRP A C 1
ATOM 899 O O . TRP A 1 120 ? 49.051 1.805 -14.342 1.00 44.38 120 TRP A O 1
ATOM 909 N N . ARG A 1 121 ? 48.563 -0.244 -13.567 1.00 46.09 121 ARG A N 1
ATOM 910 C CA . ARG A 1 121 ? 49.811 -0.425 -12.800 1.00 46.09 121 ARG A CA 1
ATOM 911 C C . ARG A 1 121 ? 50.791 -1.457 -13.367 1.00 46.09 121 ARG A C 1
ATOM 913 O O . ARG A 1 121 ? 51.833 -1.664 -12.756 1.00 46.09 121 ARG A O 1
ATOM 920 N N . TYR A 1 122 ? 50.535 -2.025 -14.545 1.00 46.12 122 TYR A N 1
ATOM 921 C CA . TYR A 1 122 ? 51.513 -2.847 -15.270 1.00 46.12 122 TYR A CA 1
ATOM 922 C C . TYR A 1 122 ? 51.863 -2.196 -16.611 1.00 46.12 122 TYR A C 1
ATOM 924 O O . TYR A 1 122 ? 51.342 -2.548 -17.662 1.00 46.12 122 TYR A O 1
ATOM 932 N N . GLY A 1 123 ? 52.737 -1.189 -16.556 1.00 46.91 123 GLY A N 1
ATOM 933 C CA . GLY A 1 123 ? 53.164 -0.432 -17.733 1.00 46.91 123 GLY A CA 1
ATOM 934 C C . GLY A 1 123 ? 54.270 0.582 -17.446 1.00 46.91 123 GLY A C 1
ATOM 935 O O . GLY A 1 123 ? 54.153 1.745 -17.818 1.00 46.91 123 GLY A O 1
ATOM 936 N N . LYS A 1 124 ? 55.339 0.171 -16.758 1.00 43.34 124 LYS A N 1
ATOM 937 C CA . LYS A 1 124 ? 56.600 0.928 -16.686 1.00 43.34 124 LYS A CA 1
ATOM 938 C C . LYS A 1 124 ? 57.743 -0.003 -17.110 1.00 43.34 124 LYS A C 1
ATOM 940 O O . LYS A 1 124 ? 58.216 -0.774 -16.280 1.00 43.34 124 LYS A O 1
ATOM 945 N N . PRO A 1 125 ? 58.167 0.013 -18.384 1.00 44.06 125 PRO A N 1
ATOM 946 C CA . PRO A 1 125 ? 59.418 -0.610 -18.784 1.00 44.06 125 PRO A CA 1
ATOM 947 C C . PRO A 1 125 ? 60.588 0.307 -18.395 1.00 44.06 125 PRO A C 1
ATOM 949 O O . PRO A 1 125 ? 60.553 1.505 -18.674 1.00 44.06 125 PRO A O 1
ATOM 952 N N . GLY A 1 126 ? 61.622 -0.271 -17.781 1.00 44.91 126 GLY A N 1
ATOM 953 C CA . GLY A 1 126 ? 62.958 0.326 -17.703 1.00 44.91 126 GLY A CA 1
ATOM 954 C C . GLY A 1 126 ? 63.421 0.770 -16.315 1.00 44.91 126 GLY A C 1
ATOM 955 O O . GLY A 1 126 ? 63.366 1.953 -15.999 1.00 44.91 126 GLY A O 1
ATOM 956 N N . LEU A 1 127 ? 63.985 -0.162 -15.540 1.00 41.06 127 LEU A N 1
ATOM 957 C CA . LEU A 1 127 ? 65.235 0.088 -14.815 1.00 41.06 127 LEU A CA 1
ATOM 958 C C . LEU A 1 127 ? 65.915 -1.245 -14.478 1.00 41.06 127 LEU A C 1
ATOM 960 O O . LEU A 1 127 ? 65.401 -2.078 -13.738 1.00 41.06 127 LEU A O 1
ATOM 964 N N . VAL A 1 128 ? 67.046 -1.444 -15.140 1.00 41.88 128 VAL A N 1
ATOM 965 C CA . VAL A 1 128 ? 68.014 -2.530 -14.989 1.00 41.88 128 VAL A CA 1
ATOM 966 C C . VAL A 1 128 ? 68.828 -2.332 -13.706 1.00 41.88 128 VAL A C 1
ATOM 968 O O . VAL A 1 128 ? 69.170 -1.195 -13.402 1.00 41.88 128 VAL A O 1
ATOM 971 N N . SER A 1 129 ? 69.191 -3.449 -13.057 1.00 37.06 129 SER A N 1
ATOM 972 C CA . SER A 1 129 ? 70.545 -3.824 -12.574 1.00 37.06 129 SER A CA 1
ATOM 973 C C . SER A 1 129 ? 70.667 -4.250 -11.097 1.00 37.06 129 SER A C 1
ATOM 975 O O . SER A 1 129 ? 70.339 -3.472 -10.208 1.00 37.06 129 SER A O 1
ATOM 977 N N . GLY A 1 130 ? 71.253 -5.448 -10.895 1.00 36.50 130 GLY A N 1
ATOM 978 C CA . GLY A 1 130 ? 71.825 -6.003 -9.647 1.00 36.50 130 GLY A CA 1
ATOM 979 C C . GLY A 1 130 ? 70.815 -6.791 -8.805 1.00 36.50 130 GLY A C 1
ATOM 980 O O . GLY A 1 130 ? 69.924 -6.186 -8.233 1.00 36.50 130 GLY A O 1
ATOM 981 N N . LEU A 1 131 ? 70.784 -8.127 -8.715 1.00 41.56 131 LEU A N 1
ATOM 982 C CA . LEU A 1 131 ? 71.845 -9.145 -8.643 1.00 41.56 131 LEU A CA 1
ATOM 983 C C . LEU A 1 131 ? 72.793 -8.902 -7.461 1.00 41.56 131 LEU A C 1
ATOM 985 O O . LEU A 1 131 ? 73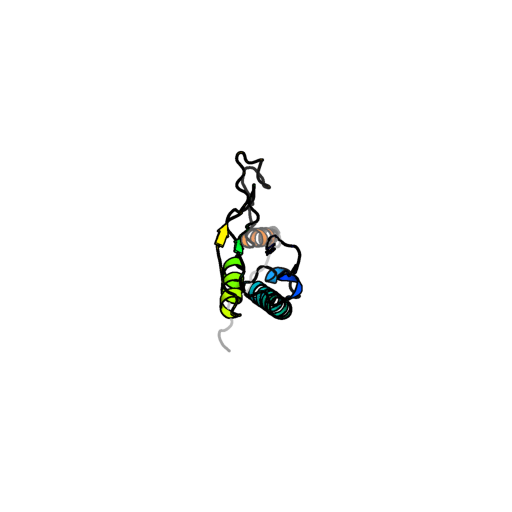.853 -8.328 -7.659 1.00 41.56 131 LEU A O 1
ATOM 989 N N . VAL A 1 132 ? 72.358 -9.327 -6.268 1.00 42.75 132 VAL A N 1
ATOM 990 C CA . VAL A 1 132 ? 73.178 -9.928 -5.199 1.00 42.75 132 VAL A CA 1
ATOM 991 C C . VAL A 1 132 ? 72.266 -10.729 -4.248 1.00 42.75 132 VAL A C 1
ATOM 993 O O . VAL A 1 132 ? 71.364 -10.186 -3.617 1.00 42.75 132 VAL A O 1
ATOM 996 N N . ASP A 1 133 ? 72.508 -12.038 -4.263 1.00 36.00 133 ASP A N 1
ATOM 997 C CA . ASP A 1 133 ? 72.679 -12.941 -3.119 1.00 36.00 133 ASP A CA 1
ATOM 998 C C . ASP A 1 133 ? 71.482 -13.380 -2.250 1.00 36.00 133 ASP A C 1
ATOM 1000 O O . ASP A 1 133 ? 70.945 -12.675 -1.400 1.00 36.00 133 ASP A O 1
ATOM 1004 N N . SER A 1 134 ? 71.111 -14.635 -2.520 1.00 44.66 134 SER A N 1
ATOM 1005 C CA . SER A 1 134 ? 70.870 -15.768 -1.620 1.00 44.66 134 SER A CA 1
ATOM 1006 C C . SER A 1 134 ? 71.051 -15.582 -0.102 1.00 44.66 134 SER A C 1
ATOM 1008 O O . SER A 1 134 ? 72.005 -14.975 0.370 1.00 44.66 134 SER A O 1
ATOM 1010 N N . ASP A 1 135 ? 70.193 -16.310 0.622 1.00 43.28 135 ASP A N 1
ATOM 1011 C CA . ASP A 1 135 ? 70.363 -16.817 1.992 1.00 43.28 135 ASP A CA 1
ATOM 1012 C C . ASP A 1 135 ? 70.153 -15.846 3.165 1.00 43.28 135 ASP A C 1
ATOM 1014 O O . ASP A 1 135 ? 71.092 -15.246 3.674 1.00 43.28 135 ASP A O 1
ATOM 1018 N N . ALA A 1 136 ? 68.927 -15.833 3.714 1.00 41.53 136 ALA A N 1
ATOM 1019 C CA . ALA A 1 136 ? 68.714 -15.807 5.169 1.00 41.53 136 ALA A CA 1
ATOM 1020 C C . ALA A 1 136 ? 67.248 -16.108 5.575 1.00 41.53 136 ALA A C 1
ATOM 1022 O O . ALA A 1 136 ? 66.377 -15.256 5.442 1.00 41.53 136 ALA A O 1
ATOM 1023 N N . ILE A 1 137 ? 67.024 -17.318 6.119 1.00 45.06 137 ILE A N 1
ATOM 1024 C CA . ILE A 1 137 ? 66.374 -17.573 7.432 1.00 45.06 137 ILE A CA 1
ATOM 1025 C C . ILE A 1 137 ? 64.921 -17.043 7.560 1.00 45.06 137 ILE A C 1
ATOM 1027 O O . ILE A 1 137 ? 64.688 -15.861 7.758 1.00 45.06 137 ILE A O 1
ATOM 1031 N N . CYS A 1 138 ? 63.853 -17.830 7.381 1.00 40.94 138 CYS A N 1
ATOM 1032 C CA . CYS A 1 138 ? 63.381 -18.960 8.200 1.00 40.94 138 CYS A CA 1
ATOM 1033 C C . CYS A 1 138 ? 63.348 -18.692 9.726 1.00 40.94 138 CYS A C 1
ATOM 1035 O O . CYS A 1 138 ? 64.354 -18.864 10.401 1.00 40.94 138 CYS A O 1
ATOM 1037 N N . ASN A 1 139 ? 62.141 -18.411 10.239 1.00 36.66 139 ASN A N 1
ATOM 1038 C CA . ASN A 1 139 ? 61.675 -18.446 11.640 1.00 36.66 139 ASN A CA 1
ATOM 1039 C C . ASN A 1 139 ? 61.969 -17.250 12.567 1.00 36.66 139 ASN A C 1
ATOM 1041 O O . ASN A 1 139 ? 63.086 -17.077 13.049 1.00 36.66 139 ASN A O 1
ATOM 1045 N N . LEU A 1 140 ? 60.885 -16.554 12.939 1.00 41.34 140 LEU A N 1
ATOM 1046 C CA . LEU A 1 140 ? 60.450 -16.328 14.328 1.00 41.34 140 LEU A CA 1
ATOM 1047 C C . LEU A 1 140 ? 58.956 -15.975 14.360 1.00 41.34 140 LEU A C 1
ATOM 1049 O O . LEU A 1 140 ? 58.536 -15.143 13.526 1.00 41.34 140 LEU A O 1
#

Sequence (140 aa):
MLCKVNNPFFPKTGGMKVKADRDESSPYAAMLAAQDVSQRCKELGITALHIKLRATGGNKTKTPGPGAQSALRALARSGMRIGRIEDVTPIPTDSTRRKGGRRGRRLKSAMTLLMSQSDWRYGKPGLVSGLVDSDAICNL

Secondary structure (DSSP, 8-state):
-----SSTT----GGGT-S-TTGGGSHHHHHHHHHHHHHHHHHTT--EEEEEE----TTS--SPPTHHHHHHHHHHHTTPEEEEEEE-----SSPPPPSS-TT------HHHHHHHHHGGGS------------------